Protein AF-A0A1B5Z9P3-F1 (afdb_monomer_lite)

Radius of gyration: 13.0 Å; chains: 1; bounding box: 31×30×29 Å

Foldseek 3Di:
DKFFWDDKDWDWDADPVRDIWIKIWTWGDDPPDIATEIGTDDCRVVVVVVCVPDPDDTDMDDDPPFQQDQDPHGHGYDDDD

Sequence (81 aa):
VVGVLTSVQHDKNFFPDGKVTQSVTLQLDDQRRSLCCELSGRLVDEFKKSVDSSAGGLPVVVLQFMKITISQGFCVNFSRF

Organism: Trifolium subterraneum (NCBI:txid3900)

Structure (mmCIF, N/CA/C/O backbone):
data_AF-A0A1B5Z9P3-F1
#
_entry.id   AF-A0A1B5Z9P3-F1
#
loop_
_atom_site.group_PDB
_atom_site.id
_atom_site.type_symbol
_atom_site.label_atom_id
_atom_site.label_alt_id
_atom_site.label_comp_id
_atom_site.label_asym_id
_atom_site.label_entity_id
_atom_site.label_seq_id
_atom_site.pdbx_PDB_ins_code
_atom_site.Cartn_x
_atom_site.Cartn_y
_atom_site.Cartn_z
_atom_site.occupancy
_atom_site.B_iso_or_equiv
_atom_site.auth_seq_id
_atom_site.auth_comp_id
_atom_site.auth_asym_id
_atom_site.auth_atom_id
_atom_site.pdbx_PDB_model_num
ATOM 1 N N . VAL A 1 1 ? -2.142 -3.463 -9.429 1.00 82.38 1 VAL A N 1
ATOM 2 C CA . VAL A 1 1 ? -0.759 -2.939 -9.338 1.00 82.38 1 VAL A CA 1
ATOM 3 C C . VAL A 1 1 ? 0.110 -4.014 -8.711 1.00 82.38 1 VAL A C 1
ATOM 5 O O . VAL A 1 1 ? -0.389 -4.719 -7.845 1.00 82.38 1 VAL A O 1
ATOM 8 N N . VAL A 1 2 ? 1.352 -4.169 -9.165 1.00 89.56 2 VAL A N 1
ATOM 9 C CA . VAL A 1 2 ? 2.350 -5.061 -8.554 1.00 89.56 2 VAL A CA 1
ATOM 10 C C . VAL A 1 2 ? 3.609 -4.234 -8.322 1.00 89.56 2 VAL A C 1
ATOM 12 O O . VAL A 1 2 ? 3.966 -3.454 -9.204 1.00 89.56 2 VAL A O 1
ATOM 15 N N . GLY A 1 3 ? 4.237 -4.367 -7.157 1.00 91.88 3 GLY A N 1
ATOM 16 C CA . GLY A 1 3 ? 5.469 -3.650 -6.828 1.00 91.88 3 GLY A CA 1
ATOM 17 C C . GLY A 1 3 ? 6.171 -4.228 -5.605 1.00 91.88 3 GLY A C 1
ATOM 18 O O . GLY A 1 3 ? 5.583 -4.997 -4.842 1.00 91.88 3 GLY A O 1
ATOM 19 N N . VAL A 1 4 ? 7.437 -3.864 -5.439 1.00 93.88 4 VAL A N 1
ATOM 20 C CA . VAL A 1 4 ? 8.240 -4.185 -4.257 1.00 93.88 4 VAL A CA 1
ATOM 21 C C . VAL A 1 4 ? 7.947 -3.144 -3.184 1.00 93.88 4 VAL A C 1
ATOM 23 O O . VAL A 1 4 ? 7.990 -1.947 -3.456 1.00 93.88 4 VAL A O 1
ATOM 26 N N . LEU A 1 5 ? 7.634 -3.589 -1.970 1.00 93.75 5 LEU A N 1
ATOM 27 C CA . LEU A 1 5 ? 7.395 -2.695 -0.843 1.00 93.75 5 LEU A CA 1
ATOM 28 C C . LEU A 1 5 ? 8.724 -2.161 -0.308 1.00 93.75 5 LEU A C 1
ATOM 30 O O . LEU A 1 5 ? 9.508 -2.925 0.251 1.00 93.75 5 LEU A O 1
ATOM 34 N N . THR A 1 6 ? 8.971 -0.863 -0.470 1.00 93.31 6 THR A N 1
ATOM 35 C CA . THR A 1 6 ? 10.235 -0.218 -0.071 1.00 93.31 6 THR A CA 1
ATOM 36 C C . THR A 1 6 ? 10.104 0.660 1.169 1.00 93.31 6 THR A C 1
ATOM 38 O O . THR A 1 6 ? 11.097 0.887 1.856 1.00 93.31 6 THR A O 1
ATOM 41 N N . SER A 1 7 ? 8.890 1.111 1.501 1.00 92.19 7 SER A N 1
ATOM 42 C CA . SER A 1 7 ? 8.612 1.859 2.731 1.00 92.19 7 SER A CA 1
ATOM 43 C C . SER A 1 7 ? 7.196 1.608 3.247 1.00 92.19 7 SER A C 1
ATOM 45 O O . SER A 1 7 ? 6.258 1.407 2.468 1.00 92.19 7 SER A O 1
ATOM 47 N N . VAL A 1 8 ? 7.058 1.638 4.574 1.00 91.94 8 VAL A N 1
ATOM 48 C CA . VAL A 1 8 ? 5.798 1.522 5.311 1.00 91.94 8 VAL A CA 1
ATOM 49 C C . VAL A 1 8 ? 5.778 2.589 6.399 1.00 91.94 8 VAL A C 1
ATOM 51 O O . VAL A 1 8 ? 6.664 2.628 7.251 1.00 91.94 8 VAL A O 1
ATOM 54 N N . GLN A 1 9 ? 4.746 3.424 6.402 1.00 91.62 9 GLN A N 1
ATOM 55 C CA . GLN A 1 9 ? 4.495 4.417 7.439 1.00 91.62 9 GLN A CA 1
ATOM 56 C C . GLN A 1 9 ? 3.131 4.153 8.076 1.00 91.62 9 GLN A C 1
ATOM 58 O O . GLN A 1 9 ? 2.143 3.923 7.385 1.00 91.62 9 GLN A O 1
ATOM 63 N N . HIS A 1 10 ? 3.079 4.142 9.407 1.00 88.69 10 HIS A N 1
ATOM 64 C CA . HIS A 1 10 ? 1.841 3.935 10.154 1.00 88.69 10 HIS A CA 1
ATOM 65 C C 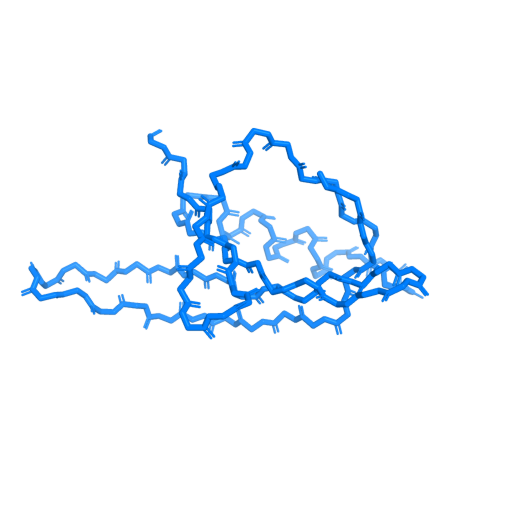. HIS A 1 10 ? 1.250 5.270 10.580 1.00 88.69 10 HIS A C 1
ATOM 67 O O . HIS A 1 10 ? 1.862 5.997 11.361 1.00 88.69 10 HIS A O 1
ATOM 73 N N . ASP A 1 11 ? 0.031 5.541 10.130 1.00 85.88 11 ASP A N 1
ATOM 74 C CA . ASP A 1 11 ? -0.617 6.829 10.313 1.00 85.88 11 ASP A CA 1
ATOM 75 C C . ASP A 1 11 ? -1.877 6.695 11.186 1.00 85.88 11 ASP A C 1
ATOM 77 O O . ASP A 1 11 ? -2.607 5.693 11.166 1.00 85.88 11 ASP A O 1
ATOM 81 N N . LYS A 1 12 ? -2.131 7.727 11.997 1.00 84.50 12 LYS A N 1
ATOM 82 C CA . LYS A 1 12 ? -3.404 7.928 12.697 1.00 84.50 12 LYS A CA 1
ATOM 83 C C . LYS A 1 12 ? -4.072 9.160 12.112 1.00 84.50 12 LYS A C 1
ATOM 85 O O . LYS A 1 12 ? -3.626 10.279 12.350 1.00 84.50 12 LYS A O 1
ATOM 90 N N . ASN A 1 13 ? -5.162 8.938 11.394 1.00 81.88 13 ASN A N 1
ATOM 91 C CA . ASN A 1 13 ? -5.930 9.997 10.765 1.00 81.88 13 ASN A CA 1
ATOM 92 C C . ASN A 1 13 ? -7.060 10.443 11.691 1.00 81.88 13 ASN A C 1
ATOM 94 O O . ASN A 1 13 ? -7.823 9.616 12.197 1.00 81.88 13 ASN A O 1
ATOM 98 N N . PHE A 1 14 ? -7.161 11.756 11.887 1.00 82.81 14 PHE A N 1
ATOM 99 C CA . PHE A 1 14 ? -8.217 12.406 12.656 1.00 82.81 14 PHE A CA 1
ATOM 100 C C . PHE A 1 14 ? -9.152 13.129 11.694 1.00 82.81 14 PHE A C 1
ATOM 102 O O . PHE A 1 14 ? -8.716 13.990 10.930 1.00 82.81 14 PHE A O 1
ATOM 109 N N . PHE A 1 15 ? -10.434 12.785 11.734 1.00 82.31 15 PHE A N 1
ATOM 110 C CA . PHE A 1 15 ? -11.445 13.421 10.902 1.00 82.31 15 PHE A CA 1
ATOM 111 C C . PHE A 1 15 ? -12.212 14.500 11.673 1.00 82.31 15 PHE A C 1
ATOM 113 O O . PHE A 1 15 ? -12.369 14.394 12.893 1.00 82.31 15 PHE A O 1
ATOM 120 N N . PRO A 1 16 ? -12.740 15.528 10.978 1.00 84.25 16 PRO A N 1
ATOM 121 C CA . PRO A 1 16 ? -13.533 16.590 11.603 1.00 84.25 16 PRO A CA 1
ATOM 122 C C . PRO A 1 16 ? -14.779 16.096 12.353 1.00 84.25 16 PRO A C 1
ATOM 124 O O . PRO A 1 16 ? -15.268 16.786 13.241 1.00 84.25 16 PRO A O 1
ATOM 127 N N . ASP A 1 17 ? -15.287 14.906 12.019 1.00 89.25 17 ASP A N 1
ATOM 128 C CA . ASP A 1 17 ? -16.415 14.257 12.701 1.00 89.25 17 ASP A CA 1
ATOM 129 C C . ASP A 1 17 ? -16.008 13.539 14.005 1.00 89.25 17 ASP A C 1
ATOM 131 O O . ASP A 1 17 ? -16.814 12.830 14.606 1.00 89.25 17 ASP A O 1
ATOM 135 N N . GLY A 1 18 ? -14.756 13.704 14.442 1.00 85.69 18 GLY A N 1
ATOM 136 C CA . GLY A 1 18 ? -14.200 13.079 15.638 1.00 85.69 18 GLY A CA 1
ATOM 137 C C . GLY A 1 18 ? -13.792 11.619 15.443 1.00 85.69 18 GLY A C 1
ATOM 138 O O . GLY A 1 18 ? -13.283 11.006 16.385 1.00 85.69 18 GLY A O 1
ATOM 139 N N . LYS A 1 19 ? -13.974 11.036 14.247 1.00 84.19 19 LYS A N 1
ATOM 140 C CA . LYS A 1 19 ? -13.507 9.673 13.983 1.00 84.19 19 LYS A CA 1
ATOM 141 C C . LYS A 1 19 ? -11.991 9.640 13.877 1.00 84.19 19 LYS A C 1
ATOM 143 O O . LYS A 1 19 ? -11.367 10.464 13.211 1.00 84.19 19 LYS A O 1
ATOM 148 N N . VAL A 1 20 ? -11.415 8.612 14.489 1.00 81.44 20 VAL A N 1
ATOM 149 C CA . VAL A 1 20 ? -10.004 8.265 14.345 1.00 81.44 20 VAL A CA 1
ATOM 150 C C . VAL A 1 20 ? -9.922 6.981 13.540 1.00 81.44 20 VAL A C 1
ATOM 152 O O . VAL A 1 20 ? -10.521 5.975 13.921 1.00 81.44 20 VAL A O 1
ATOM 155 N N . THR A 1 21 ? -9.176 6.995 12.439 1.00 84.31 21 THR A N 1
ATOM 156 C CA . THR A 1 21 ? -8.882 5.773 11.682 1.00 84.31 21 THR A CA 1
ATOM 157 C C . THR A 1 21 ? -7.392 5.538 11.618 1.00 84.31 21 THR A C 1
ATOM 159 O O . THR A 1 21 ? -6.608 6.476 11.493 1.00 84.31 21 THR A O 1
ATOM 162 N N . GLN A 1 22 ? -7.004 4.271 11.638 1.00 87.62 22 GLN A N 1
ATOM 163 C CA . GLN A 1 22 ? -5.644 3.892 11.296 1.00 87.62 22 GLN A CA 1
ATOM 164 C C . GLN A 1 22 ? -5.533 3.756 9.779 1.00 87.62 22 GLN A C 1
ATOM 166 O O . GLN A 1 22 ? -6.430 3.193 9.138 1.00 87.62 22 GLN A O 1
ATOM 171 N N . SER A 1 23 ? -4.434 4.249 9.228 1.00 90.25 23 SER A N 1
ATOM 172 C CA . SER A 1 23 ? -4.017 3.933 7.871 1.00 90.25 23 SER A CA 1
ATOM 173 C C . SER A 1 23 ? -2.537 3.574 7.840 1.00 90.25 23 SER A C 1
ATOM 175 O O . SER A 1 23 ? -1.815 3.660 8.840 1.00 90.25 23 SER A O 1
ATOM 177 N N . VAL A 1 24 ? -2.110 3.056 6.700 1.00 90.69 24 VAL A N 1
ATOM 178 C CA . VAL A 1 24 ? -0.720 2.755 6.412 1.00 90.69 24 VAL A CA 1
ATOM 179 C C . VAL A 1 24 ? -0.403 3.332 5.051 1.00 90.69 24 VAL A C 1
ATOM 181 O O . VAL A 1 24 ? -1.022 2.943 4.060 1.00 90.69 24 VAL A O 1
ATOM 184 N N . THR A 1 25 ? 0.572 4.225 5.003 1.00 90.94 25 THR A N 1
ATOM 185 C CA . THR A 1 25 ? 1.143 4.691 3.747 1.00 90.94 25 THR A CA 1
ATOM 186 C C . THR A 1 25 ? 2.236 3.719 3.308 1.00 90.94 25 THR A C 1
ATOM 188 O O . THR A 1 25 ? 3.114 3.341 4.082 1.00 90.94 25 THR A O 1
ATOM 191 N N . LEU A 1 26 ? 2.153 3.274 2.062 1.00 91.25 26 LEU A N 1
ATOM 192 C CA . LEU A 1 26 ? 3.005 2.283 1.424 1.00 91.25 26 LEU A CA 1
ATOM 193 C C . LEU A 1 26 ? 3.710 2.933 0.244 1.00 91.25 26 LEU A C 1
ATOM 195 O O . LEU A 1 26 ? 3.074 3.598 -0.577 1.00 91.25 26 LEU A O 1
ATOM 199 N N . GLN A 1 27 ? 5.002 2.671 0.119 1.00 92.62 27 GLN A N 1
ATOM 200 C CA . GLN A 1 27 ? 5.751 2.990 -1.084 1.00 92.62 27 GLN A CA 1
ATOM 201 C C . GLN A 1 27 ? 6.024 1.700 -1.851 1.00 92.62 27 GLN A C 1
ATOM 203 O O . GLN A 1 27 ? 6.669 0.783 -1.336 1.00 92.62 27 GLN A O 1
ATOM 208 N N . LEU A 1 28 ? 5.465 1.617 -3.058 1.00 92.31 28 LEU A N 1
ATOM 209 C CA . LEU A 1 28 ? 5.642 0.490 -3.964 1.00 92.31 28 LEU A CA 1
ATOM 210 C C . LEU A 1 28 ? 6.505 0.897 -5.147 1.00 92.31 28 LEU A C 1
ATOM 212 O O . LEU A 1 28 ? 6.096 1.733 -5.954 1.00 92.31 28 LEU A O 1
ATOM 216 N N . ASP A 1 29 ? 7.646 0.240 -5.290 1.00 92.19 29 ASP A N 1
ATOM 217 C CA . ASP A 1 29 ? 8.568 0.489 -6.386 1.00 92.19 29 ASP A CA 1
ATOM 218 C C . ASP A 1 29 ? 8.470 -0.621 -7.437 1.00 92.19 29 ASP A C 1
ATOM 220 O O . ASP A 1 29 ? 8.403 -1.815 -7.138 1.00 92.19 29 ASP A O 1
ATOM 224 N N . ASP A 1 30 ? 8.459 -0.210 -8.699 1.00 86.31 30 ASP A N 1
ATOM 225 C CA . ASP A 1 30 ? 8.717 -1.060 -9.860 1.00 86.31 30 ASP A CA 1
ATOM 226 C C . ASP A 1 30 ? 9.935 -0.487 -10.605 1.00 86.31 30 ASP A C 1
ATOM 228 O O . ASP A 1 30 ? 10.390 0.617 -10.305 1.00 86.31 30 ASP A O 1
ATOM 232 N N . GLN A 1 31 ? 10.451 -1.183 -11.620 1.00 83.56 31 GLN A N 1
ATOM 233 C CA . GLN A 1 31 ? 11.668 -0.823 -12.363 1.00 83.56 31 GLN A CA 1
ATOM 234 C C . GLN A 1 31 ? 11.701 0.620 -12.902 1.00 83.56 31 GLN A C 1
ATOM 236 O O . GLN A 1 31 ? 12.759 1.106 -13.292 1.00 83.56 31 GLN A O 1
ATOM 241 N N . ARG A 1 32 ? 10.550 1.297 -12.992 1.00 83.62 32 ARG A N 1
ATOM 242 C CA . ARG A 1 32 ? 10.404 2.618 -13.622 1.00 83.62 32 ARG A CA 1
ATOM 243 C C . ARG A 1 32 ? 9.884 3.716 -12.703 1.00 83.62 32 ARG A C 1
ATOM 245 O O . ARG A 1 32 ? 9.960 4.881 -13.082 1.00 83.62 32 ARG A O 1
ATOM 252 N N . ARG A 1 33 ? 9.259 3.377 -11.573 1.00 85.31 33 ARG A N 1
ATOM 253 C CA . ARG A 1 33 ? 8.509 4.353 -10.772 1.00 85.31 33 ARG A CA 1
ATOM 254 C C . ARG A 1 33 ? 8.308 3.892 -9.342 1.00 85.31 33 ARG A C 1
ATOM 256 O O . ARG A 1 33 ? 8.177 2.699 -9.090 1.00 85.31 33 ARG A O 1
ATOM 263 N N . SER A 1 34 ? 8.169 4.883 -8.473 1.00 88.06 34 SER A N 1
ATOM 264 C CA . SER A 1 34 ? 7.658 4.726 -7.122 1.00 88.06 34 SER A CA 1
ATOM 265 C C . SER A 1 34 ? 6.192 5.151 -7.069 1.00 88.06 34 SER A C 1
ATOM 267 O O . SER A 1 34 ? 5.813 6.160 -7.670 1.00 88.06 34 SER A O 1
ATOM 269 N N . LEU A 1 35 ? 5.358 4.366 -6.395 1.00 87.50 35 LEU A N 1
ATOM 270 C CA . LEU A 1 35 ? 3.937 4.620 -6.208 1.00 87.50 35 LEU A CA 1
ATOM 271 C C . LEU A 1 35 ? 3.631 4.753 -4.718 1.00 87.50 35 LEU A C 1
ATOM 273 O O . LEU A 1 35 ? 3.825 3.809 -3.956 1.00 87.50 35 LEU A O 1
ATOM 277 N N . CYS A 1 36 ? 3.080 5.900 -4.328 1.00 86.75 36 CYS A N 1
ATOM 278 C CA . CYS A 1 36 ? 2.566 6.111 -2.982 1.00 86.75 36 CYS A CA 1
ATOM 279 C C . CYS A 1 36 ? 1.120 5.604 -2.879 1.00 86.75 36 CYS A C 1
ATOM 281 O O . CYS A 1 36 ? 0.278 5.900 -3.732 1.00 86.75 36 CYS A O 1
ATOM 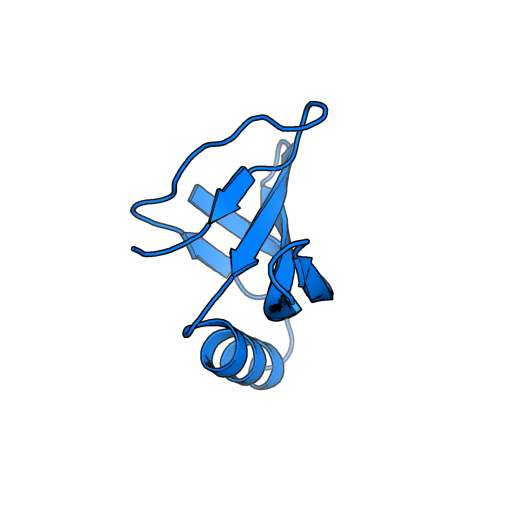283 N N . CYS A 1 37 ? 0.852 4.812 -1.849 1.00 86.94 37 CYS A N 1
ATOM 284 C CA . CYS A 1 37 ? -0.343 3.998 -1.680 1.00 86.94 37 CYS A CA 1
ATOM 285 C C . CYS A 1 37 ? -0.848 4.109 -0.236 1.00 86.94 37 CYS A C 1
ATOM 287 O O . CYS A 1 37 ? -0.092 3.805 0.670 1.00 86.94 37 CYS A O 1
ATOM 289 N N . GLU A 1 38 ? -2.105 4.467 0.018 1.00 88.44 38 GLU A N 1
ATOM 290 C CA . GLU A 1 38 ? -2.654 4.472 1.388 1.00 88.44 38 GLU A CA 1
ATOM 291 C C . GLU A 1 38 ? -3.606 3.292 1.603 1.00 88.44 38 GLU A C 1
ATOM 293 O O . GLU A 1 38 ? -4.614 3.188 0.914 1.00 88.44 38 GLU A O 1
ATOM 298 N N . LEU A 1 39 ? -3.348 2.430 2.586 1.00 88.50 39 LEU A N 1
ATOM 299 C CA . LEU A 1 39 ? -4.290 1.414 3.058 1.00 88.50 39 LEU A CA 1
ATOM 300 C C . LEU A 1 39 ? -4.996 1.904 4.321 1.00 88.50 39 LEU A C 1
ATOM 302 O O . LEU A 1 39 ? -4.351 2.111 5.342 1.00 88.50 39 LEU A O 1
ATOM 306 N N . SER A 1 40 ? -6.322 2.018 4.293 1.00 86.38 40 SER A N 1
ATOM 307 C CA . SER A 1 40 ? -7.121 2.408 5.460 1.00 86.38 40 SER A CA 1
ATOM 308 C C . SER A 1 40 ? -8.150 1.346 5.857 1.00 86.38 40 SER A C 1
ATOM 310 O O . SER A 1 40 ? -8.572 0.506 5.055 1.00 86.38 40 SER A O 1
ATOM 312 N N . GLY A 1 41 ? -8.579 1.389 7.119 1.00 84.50 41 GLY A N 1
ATOM 313 C CA . GLY A 1 41 ? -9.682 0.571 7.621 1.00 84.50 41 GLY A CA 1
ATOM 314 C C . GLY A 1 41 ? -9.260 -0.808 8.134 1.00 84.50 41 GLY A C 1
ATOM 315 O O . GLY A 1 41 ? -8.201 -0.975 8.731 1.00 84.50 41 GLY A O 1
ATOM 316 N N . ARG A 1 42 ? -10.132 -1.808 7.956 1.00 85.69 42 ARG A N 1
ATOM 317 C CA . ARG A 1 42 ? -10.076 -3.082 8.706 1.00 85.69 42 ARG A CA 1
ATOM 318 C C . ARG A 1 42 ? -8.872 -3.973 8.386 1.00 85.69 42 ARG A C 1
ATOM 320 O O . ARG A 1 42 ? -8.543 -4.835 9.187 1.00 85.69 42 ARG A O 1
ATOM 327 N N . LEU A 1 43 ? -8.238 -3.777 7.231 1.00 87.31 43 LEU A N 1
ATOM 328 C CA . LEU A 1 43 ? -7.113 -4.604 6.779 1.00 87.31 43 LEU A CA 1
ATOM 329 C C . LEU A 1 43 ? -5.753 -4.104 7.279 1.00 87.31 43 LEU A C 1
ATOM 331 O O . LEU A 1 43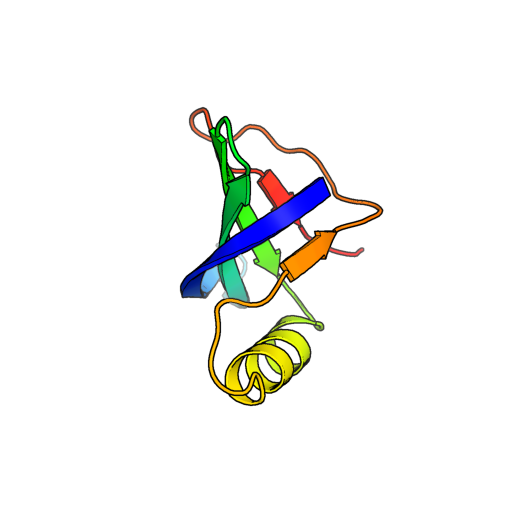 ? -4.752 -4.784 7.085 1.00 87.31 43 LEU A O 1
ATOM 335 N N . VAL A 1 44 ? -5.700 -2.934 7.923 1.00 89.94 44 VAL A N 1
ATOM 336 C CA . VAL A 1 44 ? -4.445 -2.318 8.377 1.00 89.94 44 VAL A CA 1
ATOM 337 C C . VAL A 1 44 ? -3.662 -3.242 9.311 1.00 89.94 44 VAL A C 1
ATOM 339 O O . VAL A 1 44 ? -2.465 -3.438 9.115 1.00 89.94 44 VAL A O 1
ATOM 342 N N . ASP A 1 45 ? -4.325 -3.845 10.295 1.00 90.56 45 ASP A N 1
ATOM 343 C CA . ASP A 1 45 ? -3.646 -4.690 11.282 1.00 90.56 45 ASP A CA 1
ATOM 344 C C . ASP A 1 45 ? -3.207 -6.041 10.703 1.00 90.56 45 ASP A C 1
ATOM 346 O O . ASP A 1 45 ? -2.155 -6.564 11.071 1.00 90.56 45 ASP A O 1
ATOM 350 N N . GLU A 1 46 ? -3.986 -6.602 9.777 1.00 91.31 46 GLU A N 1
ATOM 351 C CA . GLU A 1 46 ? -3.635 -7.834 9.062 1.00 91.31 46 GLU A CA 1
ATOM 352 C C . GLU A 1 46 ? -2.435 -7.613 8.133 1.00 91.31 46 GLU A C 1
ATOM 354 O O . GLU A 1 46 ? -1.502 -8.420 8.102 1.00 91.31 46 GLU A O 1
ATOM 359 N N . PHE A 1 47 ? -2.418 -6.476 7.435 1.00 90.56 47 PHE A N 1
ATOM 360 C CA . PHE A 1 47 ? -1.302 -6.076 6.591 1.00 90.56 47 PHE A CA 1
ATOM 361 C C . PHE A 1 47 ? -0.011 -5.916 7.404 1.00 90.56 47 PHE A C 1
ATOM 363 O O . PHE A 1 47 ? 1.003 -6.507 7.040 1.00 90.56 47 PHE A O 1
ATOM 370 N N . LYS A 1 48 ? -0.054 -5.188 8.532 1.00 90.00 48 LYS A N 1
ATOM 371 C CA . LYS A 1 48 ? 1.104 -4.997 9.428 1.00 90.00 48 LYS A CA 1
ATOM 372 C C . LYS A 1 48 ? 1.726 -6.329 9.844 1.00 90.00 48 LYS A C 1
ATOM 374 O O . LYS A 1 48 ? 2.901 -6.561 9.591 1.00 90.00 48 LYS A O 1
ATOM 379 N N . LYS A 1 49 ? 0.905 -7.243 10.373 1.00 91.12 49 LYS A N 1
ATOM 380 C CA . LYS A 1 49 ? 1.356 -8.584 10.781 1.00 91.12 49 LYS A CA 1
ATOM 381 C C . LYS A 1 49 ? 2.001 -9.357 9.632 1.00 91.12 49 LYS A C 1
ATOM 383 O O . LYS A 1 49 ? 2.991 -10.050 9.843 1.00 91.12 49 LYS A O 1
ATOM 388 N N . SER A 1 50 ? 1.446 -9.237 8.426 1.00 89.62 50 SER A N 1
ATOM 389 C CA . SER A 1 50 ? 1.972 -9.915 7.239 1.00 89.62 50 SER A CA 1
ATOM 390 C C . SER A 1 50 ? 3.352 -9.379 6.847 1.00 89.62 50 SER A C 1
ATOM 392 O O . SER A 1 50 ? 4.251 -10.172 6.571 1.00 89.62 50 SER A O 1
ATOM 394 N N . VAL A 1 51 ? 3.550 -8.056 6.882 1.00 89.38 51 VAL A N 1
ATOM 395 C CA . VAL A 1 51 ? 4.855 -7.430 6.605 1.00 89.38 51 VAL A CA 1
ATOM 396 C C . VAL A 1 51 ? 5.877 -7.785 7.685 1.00 89.38 51 VAL A C 1
ATOM 398 O O . VAL A 1 51 ? 6.983 -8.201 7.344 1.00 89.38 51 VAL A O 1
ATOM 401 N N . ASP A 1 52 ? 5.501 -7.712 8.963 1.00 88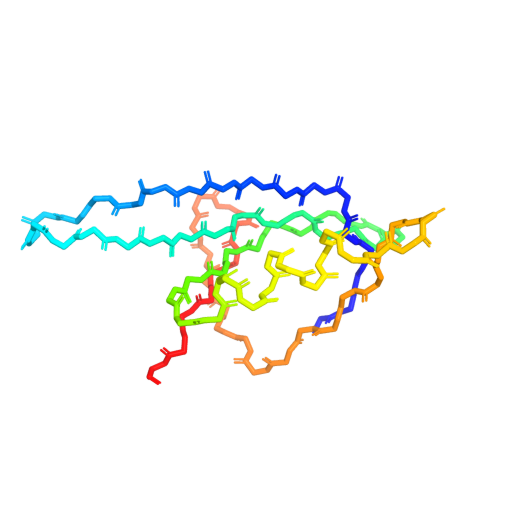.31 52 ASP A N 1
ATOM 402 C CA . ASP A 1 52 ? 6.388 -8.041 10.089 1.00 88.31 52 ASP A CA 1
ATOM 403 C C . ASP A 1 52 ? 6.843 -9.510 10.066 1.00 88.31 52 ASP A C 1
ATOM 405 O O . ASP A 1 52 ? 7.929 -9.846 10.534 1.00 88.31 52 ASP A O 1
ATOM 409 N N . SER A 1 53 ? 6.023 -10.397 9.493 1.00 86.81 53 SER A N 1
ATOM 410 C CA . SER A 1 53 ? 6.347 -11.817 9.320 1.00 86.81 53 SER A CA 1
ATOM 411 C C . SER A 1 53 ? 7.221 -12.125 8.096 1.00 86.81 53 SER A C 1
ATOM 413 O O . SER A 1 53 ? 7.605 -13.280 7.897 1.00 86.81 53 SER A O 1
ATOM 415 N N . SER A 1 54 ? 7.531 -11.129 7.256 1.00 82.44 54 SER A N 1
ATOM 416 C CA . SER A 1 54 ? 8.312 -11.349 6.037 1.00 82.44 54 SER A CA 1
ATOM 417 C C . SER A 1 54 ? 9.783 -11.641 6.365 1.00 82.44 54 SER A C 1
ATOM 419 O O . SER A 1 54 ? 10.488 -10.853 6.992 1.00 82.44 54 SER A O 1
ATOM 421 N N . ALA A 1 55 ? 10.258 -12.822 5.965 1.00 71.44 55 ALA A N 1
ATOM 422 C CA . ALA A 1 55 ? 11.612 -13.271 6.263 1.00 71.44 55 ALA A CA 1
ATOM 423 C C . ALA A 1 55 ? 12.607 -12.795 5.189 1.00 71.44 55 ALA A C 1
ATOM 425 O O . ALA A 1 55 ? 12.585 -13.264 4.053 1.00 71.44 55 ALA A O 1
ATOM 426 N N . GLY A 1 56 ? 13.521 -11.902 5.577 1.00 73.25 56 GLY A N 1
ATOM 427 C CA . GLY A 1 56 ? 14.824 -11.726 4.922 1.00 73.25 56 GLY A CA 1
ATOM 428 C C . GLY A 1 56 ? 14.874 -10.922 3.616 1.00 73.25 56 GLY A C 1
ATOM 429 O O . GLY A 1 56 ? 15.944 -10.858 3.014 1.00 73.25 56 GLY A O 1
ATOM 430 N N . GLY A 1 57 ? 13.782 -10.286 3.177 1.00 85.12 57 GLY A N 1
ATOM 431 C CA . GLY A 1 57 ? 13.769 -9.464 1.961 1.00 85.12 57 GLY A CA 1
ATOM 432 C C . GLY A 1 57 ? 12.570 -8.521 1.865 1.00 85.12 57 GLY A C 1
ATOM 433 O O . GLY A 1 57 ? 11.647 -8.597 2.672 1.00 85.12 57 GLY A O 1
ATOM 434 N N . LEU A 1 58 ? 12.585 -7.628 0.869 1.00 89.31 58 LEU A N 1
ATOM 435 C CA . LEU A 1 58 ? 11.460 -6.725 0.613 1.00 89.31 58 LEU A CA 1
ATOM 436 C C . LEU A 1 58 ? 10.290 -7.508 -0.006 1.00 89.31 58 LEU A C 1
ATOM 438 O O . LEU A 1 58 ? 10.483 -8.166 -1.035 1.00 89.31 58 LEU A O 1
ATOM 442 N N . PRO A 1 59 ? 9.081 -7.458 0.578 1.00 91.88 59 PRO A N 1
ATOM 443 C CA . PRO A 1 59 ? 7.958 -8.228 0.072 1.00 91.88 59 PRO A CA 1
ATOM 444 C C . PRO A 1 59 ? 7.449 -7.659 -1.258 1.00 91.88 59 PRO A C 1
ATOM 446 O O . PRO A 1 59 ? 7.400 -6.445 -1.470 1.00 91.88 59 PRO A O 1
ATOM 449 N N . VAL A 1 60 ? 7.015 -8.551 -2.150 1.00 91.56 60 VAL A N 1
ATOM 450 C CA . VAL A 1 60 ? 6.264 -8.176 -3.354 1.00 91.56 60 VAL A CA 1
ATOM 451 C C . VAL A 1 60 ? 4.791 -8.078 -2.987 1.00 91.56 60 VAL A C 1
ATOM 453 O O . VAL A 1 60 ? 4.203 -9.033 -2.481 1.00 91.56 60 VAL A O 1
ATOM 456 N N . VAL A 1 61 ? 4.183 -6.931 -3.271 1.00 90.25 61 VAL A N 1
ATOM 457 C CA . VAL A 1 61 ? 2.781 -6.657 -2.961 1.00 90.25 61 VAL A CA 1
ATOM 458 C C . VAL A 1 61 ? 1.977 -6.598 -4.252 1.00 90.25 61 VAL A C 1
ATOM 460 O O . VAL A 1 61 ? 2.314 -5.882 -5.199 1.00 90.25 61 VAL A O 1
ATOM 463 N N . VAL A 1 62 ? 0.876 -7.349 -4.278 1.00 90.19 62 VAL A N 1
ATOM 464 C CA . VAL A 1 62 ? -0.117 -7.311 -5.351 1.00 90.19 62 VAL A CA 1
ATOM 465 C C . VAL A 1 62 ? -1.351 -6.603 -4.829 1.00 90.19 62 VAL A C 1
ATOM 467 O O . VAL A 1 62 ? -1.977 -7.043 -3.869 1.00 90.19 62 VAL A O 1
ATOM 470 N N . LEU A 1 63 ? -1.726 -5.518 -5.494 1.00 87.31 63 LEU A N 1
ATOM 471 C CA . LEU A 1 63 ? -2.905 -4.756 -5.147 1.00 87.31 63 LEU A CA 1
ATOM 472 C C . LEU A 1 63 ? -3.972 -4.816 -6.250 1.00 87.31 63 LEU A C 1
ATOM 474 O O . LEU A 1 63 ? -3.704 -4.488 -7.413 1.00 87.31 63 LEU A O 1
ATOM 478 N N . GLN A 1 64 ? -5.194 -5.204 -5.884 1.00 87.50 64 GLN A N 1
ATOM 479 C CA . GLN A 1 64 ? -6.340 -5.369 -6.787 1.00 87.50 64 GLN A CA 1
ATOM 480 C C . GLN A 1 64 ? -7.548 -4.545 -6.318 1.00 87.50 64 GLN A C 1
ATOM 482 O O . GLN A 1 64 ? -7.652 -4.214 -5.142 1.00 87.50 64 GLN A O 1
ATOM 487 N N . PHE A 1 65 ? -8.454 -4.214 -7.250 1.00 84.06 65 PHE A N 1
ATOM 488 C CA . PHE A 1 65 ? -9.705 -3.467 -6.991 1.00 84.06 65 PHE A CA 1
ATOM 489 C C . PHE A 1 65 ? -9.510 -2.147 -6.241 1.00 84.06 65 PHE A C 1
ATOM 491 O O . PHE A 1 65 ? -10.253 -1.761 -5.344 1.00 84.06 65 PHE A O 1
ATOM 498 N N . MET A 1 66 ? -8.456 -1.460 -6.641 1.00 77.81 66 MET A N 1
ATOM 499 C CA . MET A 1 66 ? -7.945 -0.270 -6.001 1.00 77.81 66 MET A CA 1
ATOM 500 C C . MET A 1 66 ? -8.688 0.972 -6.473 1.00 77.81 66 MET A C 1
ATOM 502 O O . MET A 1 66 ? -8.788 1.206 -7.679 1.00 77.81 66 MET A O 1
ATOM 506 N N . LYS A 1 67 ? -9.162 1.800 -5.539 1.00 80.19 67 LYS A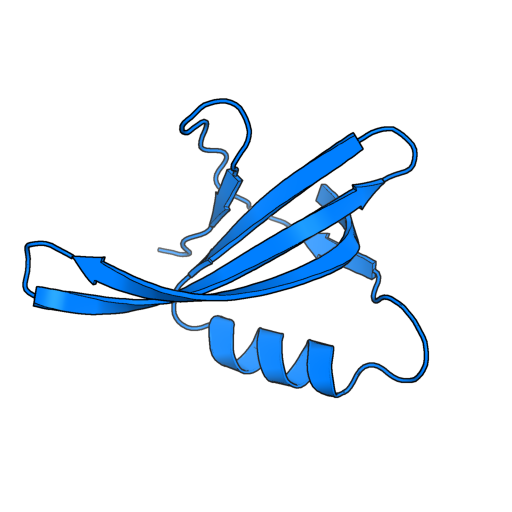 N 1
ATOM 507 C CA . LYS A 1 67 ? -9.629 3.143 -5.881 1.00 80.19 67 LYS A CA 1
ATOM 508 C C . LYS A 1 67 ? -8.420 3.991 -6.266 1.00 80.19 67 LYS A C 1
ATOM 510 O O . LYS A 1 67 ? -7.478 4.117 -5.494 1.00 80.19 67 LYS A O 1
ATOM 515 N N . ILE A 1 68 ? -8.453 4.595 -7.451 1.00 76.38 68 ILE A N 1
ATOM 516 C CA . ILE A 1 68 ? -7.431 5.562 -7.850 1.00 76.38 68 ILE A CA 1
ATOM 517 C C . ILE A 1 68 ? -7.935 6.952 -7.497 1.00 76.38 68 ILE A C 1
ATOM 519 O O . ILE A 1 68 ? -8.942 7.413 -8.028 1.00 76.38 68 ILE A O 1
ATOM 523 N N . THR A 1 69 ? -7.239 7.602 -6.573 1.00 72.62 69 THR A N 1
ATOM 524 C CA . THR A 1 69 ? -7.439 9.015 -6.249 1.00 72.62 69 THR A CA 1
ATOM 525 C C . THR A 1 69 ? -6.144 9.731 -6.592 1.00 72.62 69 THR A C 1
ATOM 527 O O . THR A 1 69 ? -5.082 9.157 -6.394 1.00 72.62 69 THR A O 1
ATOM 530 N N . ILE A 1 70 ? -6.218 10.941 -7.139 1.00 68.31 70 ILE A N 1
ATOM 531 C CA . ILE A 1 70 ? -5.044 11.790 -7.349 1.00 68.31 70 ILE A CA 1
ATOM 532 C C . ILE A 1 70 ? -5.192 12.948 -6.370 1.00 68.31 70 ILE A C 1
ATOM 534 O O . ILE A 1 70 ? -5.968 13.869 -6.615 1.00 68.31 70 ILE A O 1
ATOM 538 N N . SER A 1 71 ? -4.489 12.890 -5.241 1.00 64.88 71 SER A N 1
ATOM 539 C CA . SER A 1 71 ? -4.386 14.020 -4.314 1.00 64.88 71 SER A CA 1
ATOM 540 C C . SER A 1 71 ? -2.948 14.512 -4.277 1.00 64.88 71 SER A C 1
ATOM 542 O O . SER A 1 71 ? -2.034 13.706 -4.114 1.00 64.88 71 SER A O 1
ATOM 544 N N . GLN A 1 72 ? -2.751 15.822 -4.434 1.00 62.56 72 GLN A N 1
ATOM 545 C CA . GLN A 1 72 ? -1.428 16.462 -4.381 1.00 62.56 72 GLN A CA 1
ATOM 546 C C . GLN A 1 72 ? -0.378 15.819 -5.319 1.00 62.56 72 GLN A C 1
ATOM 548 O O . GLN A 1 72 ? 0.811 15.798 -5.025 1.00 62.56 72 GLN A O 1
ATOM 553 N N . GLY A 1 73 ? -0.815 15.294 -6.469 1.00 57.22 73 GLY A N 1
ATOM 554 C CA . GLY A 1 73 ? 0.058 14.893 -7.575 1.00 57.22 73 GLY A CA 1
ATOM 555 C C . GLY A 1 73 ? 0.438 13.411 -7.665 1.00 57.22 73 GLY A C 1
ATOM 556 O O . GLY A 1 73 ? 0.615 12.956 -8.790 1.00 57.22 73 GLY A O 1
ATOM 557 N N . PHE A 1 74 ? 0.524 12.638 -6.567 1.00 55.94 74 PHE A N 1
ATOM 558 C CA . PHE A 1 74 ? 1.115 11.278 -6.647 1.00 55.94 74 PHE A CA 1
ATOM 559 C C . PHE A 1 74 ? 0.573 10.185 -5.700 1.00 55.94 74 PHE A C 1
ATOM 561 O O . PHE A 1 74 ? 0.994 9.035 -5.833 1.00 55.94 74 PHE A O 1
ATOM 568 N N . CYS A 1 75 ? -0.351 10.475 -4.776 1.00 57.03 75 CYS A N 1
ATOM 569 C CA . CYS A 1 75 ? -0.812 9.471 -3.800 1.00 57.03 75 CYS A CA 1
ATOM 570 C C . CYS A 1 75 ? -2.123 8.798 -4.220 1.00 57.03 75 CYS A C 1
ATOM 572 O O . CYS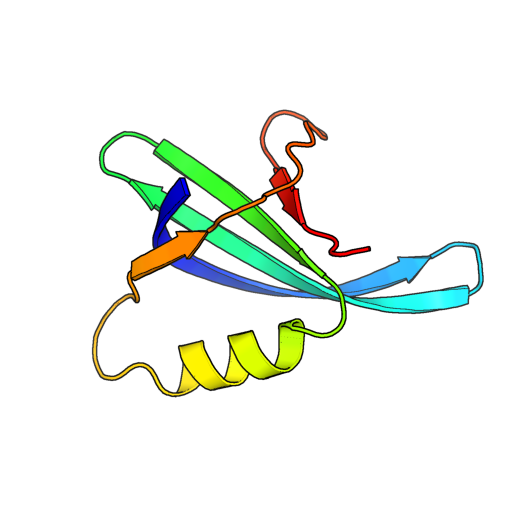 A 1 75 ? -3.102 9.492 -4.494 1.00 57.03 75 CYS A O 1
ATOM 574 N N . VAL A 1 76 ? -2.143 7.460 -4.226 1.00 61.34 76 VAL A N 1
ATOM 575 C CA . VAL A 1 76 ? -3.309 6.617 -4.532 1.00 61.34 76 VAL A CA 1
ATOM 576 C C . VAL A 1 76 ? -3.904 6.057 -3.231 1.00 61.34 76 VAL A C 1
ATOM 578 O O . VAL A 1 76 ? -3.228 5.328 -2.514 1.00 61.34 76 VAL A O 1
ATOM 581 N N . ASN A 1 77 ? -5.173 6.358 -2.930 1.00 58.66 77 ASN A N 1
ATOM 582 C CA . ASN A 1 77 ? -5.812 5.974 -1.657 1.00 58.66 77 ASN A CA 1
ATOM 583 C C . ASN A 1 77 ? -6.722 4.744 -1.761 1.00 58.66 77 ASN A C 1
ATOM 585 O O . ASN A 1 77 ? -7.566 4.663 -2.657 1.00 58.66 77 ASN A O 1
ATOM 589 N N . PHE A 1 78 ? -6.657 3.861 -0.762 1.00 57.78 78 PHE A N 1
ATOM 590 C CA . PHE A 1 78 ? -7.485 2.662 -0.627 1.00 57.78 78 PHE A CA 1
ATOM 591 C C . PHE A 1 78 ? -8.353 2.716 0.620 1.00 57.78 78 PHE A C 1
ATOM 593 O O . PHE A 1 78 ? -7.890 2.636 1.758 1.00 57.78 78 PHE A O 1
ATOM 600 N N . SER A 1 79 ? -9.656 2.764 0.379 1.00 48.19 79 SER A N 1
ATOM 601 C CA . SER A 1 79 ? -10.687 2.463 1.358 1.00 48.19 79 SER A CA 1
ATOM 602 C C . SER A 1 79 ? -11.620 1.428 0.736 1.00 48.19 79 SER A C 1
ATOM 604 O O . SER A 1 79 ? -12.168 1.635 -0.349 1.00 48.19 79 SER A O 1
ATOM 606 N N . ARG A 1 80 ? -11.754 0.266 1.380 1.00 44.19 80 ARG A N 1
ATOM 607 C CA . ARG A 1 80 ? -12.814 -0.686 1.035 1.00 44.19 80 ARG A CA 1
ATOM 608 C C . ARG A 1 80 ? -14.098 -0.174 1.692 1.00 44.19 80 ARG A C 1
ATOM 610 O O . ARG A 1 80 ? -14.071 0.109 2.890 1.00 44.19 80 ARG A O 1
ATOM 617 N N . PHE A 1 81 ? -15.152 -0.003 0.892 1.00 40.62 81 PHE A N 1
ATOM 618 C CA . PHE A 1 81 ? -16.509 0.285 1.369 1.00 40.62 81 PHE A CA 1
ATOM 619 C C . PHE A 1 81 ? -17.006 -0.822 2.304 1.00 40.62 81 PHE A C 1
ATOM 621 O O . PHE A 1 81 ? -16.682 -2.005 2.031 1.00 40.62 81 PHE A O 1
#

InterPro domains:
  IPR012340 Nucleic acid-binding, OB-fold [G3DSA:2.40.50.140] (1-81)

Secondary structure (DSSP, 8-state):
-EEEEEEEEEEEEE-TTS-EEEEEEEEEEETTEEEEEEEESTTHHHHHHHHHT--SSPPEEE--S-----BTTTEEEE---

pLDDT: mean 82.45, std 12.16, range [40.62, 93.88]